Protein AF-A0A5D0S7K1-F1 (afdb_monomer_lite)

pLDDT: mean 85.43, std 19.0, range [40.06, 97.94]

Sequence (118 aa):
MKNRMKFILITLISLLLVCSAFASVETAAESIVENSNNVLYHLIEITKDQAAKLIANGATEEEISELGELMVFRAEKITSGAANALDQLGVTYEVYYIEVCLGYNLTYYVDPIKIVDD

Radius of gyration: 18.28 Å; chains: 1; bounding box: 46×15×49 Å

Secondary structure (DSSP, 8-state):
-HHHHHHHHHHHHHHTT-------HHHHHHHHHHHHHHHHHHHHHHHHHHHHHHHHTT--HHHHHHHHHHHHHHHHHHHHHHHHHHHHHT--EEE--EEEE-STT-EEEE--EEE---

Foldseek 3Di:
DVVVVVVVVVVVVVVVPPDDDPQDLVNVLVVLQVVLVVVLVVLLVVLLVVLVVCVVVPHDPVVNVVSQVVSQVVLCVSQVVSVVVNVVSVFAKDWDWDWHDNDPRDIDIGTGMDTDDD

Structure (mmCIF, N/CA/C/O backbone):
data_AF-A0A5D0S7K1-F1
#
_entry.id   AF-A0A5D0S7K1-F1
#
loop_
_atom_site.group_PDB
_atom_site.id
_atom_site.type_symbol
_atom_site.label_atom_id
_atom_site.label_alt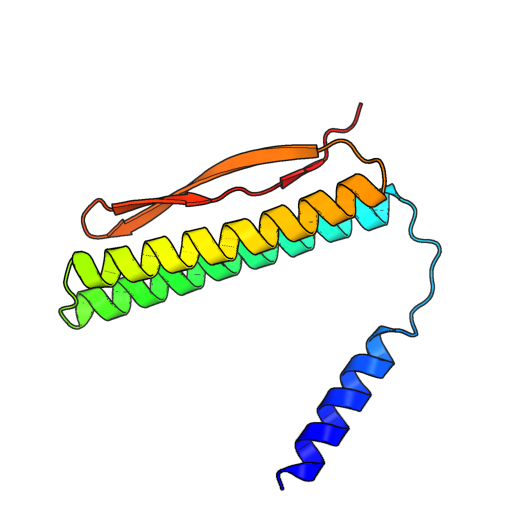_id
_atom_site.label_comp_id
_atom_site.label_asym_id
_atom_site.label_entity_id
_atom_site.label_seq_id
_atom_site.pdbx_PDB_ins_code
_atom_site.Cartn_x
_atom_site.Cartn_y
_atom_site.Cartn_z
_atom_site.occupancy
_atom_site.B_iso_or_equiv
_atom_site.auth_seq_id
_atom_site.auth_comp_id
_atom_site.auth_asym_id
_atom_site.auth_atom_id
_atom_site.pdbx_PDB_model_num
ATOM 1 N N . MET A 1 1 ? 28.239 -0.758 23.248 1.00 47.12 1 MET A N 1
ATOM 2 C CA . MET A 1 1 ? 27.432 -1.631 22.355 1.00 47.12 1 MET A CA 1
ATOM 3 C C . MET A 1 1 ? 26.825 -0.886 21.157 1.00 47.12 1 MET A C 1
ATOM 5 O O . MET A 1 1 ? 26.838 -1.448 20.072 1.00 47.12 1 MET A O 1
ATOM 9 N N . LYS A 1 2 ? 26.405 0.386 21.286 1.00 41.72 2 LYS A N 1
ATOM 10 C CA . LYS A 1 2 ? 25.851 1.207 20.179 1.00 41.72 2 LYS A CA 1
ATOM 11 C C . LYS A 1 2 ? 26.759 1.392 18.944 1.00 41.72 2 LYS A C 1
ATOM 13 O O . LYS A 1 2 ? 26.242 1.509 17.840 1.00 41.72 2 LYS A O 1
ATOM 18 N N . ASN A 1 3 ? 28.086 1.352 19.094 1.00 48.22 3 ASN A N 1
ATOM 19 C CA . ASN A 1 3 ? 29.011 1.521 17.957 1.00 48.22 3 ASN A CA 1
ATOM 20 C C . ASN A 1 3 ? 29.299 0.220 17.187 1.00 48.22 3 ASN A C 1
ATOM 22 O O . ASN A 1 3 ? 29.761 0.285 16.055 1.00 48.22 3 ASN A O 1
ATOM 26 N N . ARG A 1 4 ? 28.990 -0.954 17.762 1.00 47.62 4 ARG A N 1
ATOM 27 C CA . ARG A 1 4 ? 29.184 -2.249 17.084 1.00 47.62 4 ARG A CA 1
ATOM 28 C C . ARG A 1 4 ? 28.064 -2.543 16.080 1.00 47.62 4 ARG A C 1
ATOM 30 O O . ARG A 1 4 ? 28.345 -3.059 15.008 1.00 47.62 4 ARG A O 1
ATOM 37 N N . MET A 1 5 ? 26.828 -2.123 16.373 1.00 49.47 5 MET A N 1
ATOM 38 C CA . MET A 1 5 ? 25.698 -2.241 15.436 1.00 49.47 5 MET A CA 1
ATOM 39 C C . MET A 1 5 ? 25.866 -1.368 14.186 1.00 49.47 5 MET A C 1
ATOM 41 O O . MET A 1 5 ? 25.550 -1.816 13.091 1.00 49.47 5 MET A O 1
ATOM 45 N N . LYS A 1 6 ? 26.423 -0.156 14.323 1.00 49.31 6 LYS A N 1
ATOM 46 C CA . LYS A 1 6 ? 26.657 0.741 13.177 1.00 49.31 6 LYS A CA 1
ATOM 47 C C . LYS A 1 6 ? 27.696 0.186 12.201 1.00 49.31 6 LYS A C 1
ATOM 49 O O . LYS A 1 6 ? 27.542 0.342 10.998 1.00 49.31 6 LYS A O 1
ATOM 54 N N . PHE A 1 7 ? 28.719 -0.496 12.715 1.00 54.41 7 PHE A N 1
ATOM 55 C CA . PHE A 1 7 ? 29.759 -1.099 11.883 1.00 54.41 7 PHE A CA 1
ATOM 56 C C . PHE A 1 7 ? 29.239 -2.327 11.123 1.00 54.41 7 PHE A C 1
ATOM 58 O O . PHE A 1 7 ? 29.520 -2.474 9.940 1.00 54.41 7 PHE A O 1
ATOM 65 N N . ILE A 1 8 ? 28.405 -3.159 11.757 1.00 56.72 8 ILE A N 1
ATOM 66 C CA . ILE A 1 8 ? 27.765 -4.309 11.093 1.00 56.72 8 ILE A CA 1
ATOM 67 C C . ILE A 1 8 ? 26.802 -3.834 9.994 1.00 56.72 8 ILE A C 1
ATOM 69 O O . ILE A 1 8 ? 26.826 -4.379 8.896 1.00 56.72 8 ILE A O 1
ATOM 73 N N . LEU A 1 9 ? 26.026 -2.775 10.251 1.00 49.47 9 LEU A N 1
ATOM 74 C CA . LEU A 1 9 ? 25.062 -2.234 9.289 1.00 49.47 9 LEU A CA 1
ATOM 75 C C . LEU A 1 9 ? 25.739 -1.641 8.042 1.00 49.47 9 LEU A C 1
ATOM 77 O O . LEU A 1 9 ? 25.289 -1.882 6.929 1.00 49.47 9 LEU A O 1
ATOM 81 N N . ILE A 1 10 ? 26.851 -0.918 8.213 1.00 56.34 10 ILE A N 1
ATOM 82 C CA . ILE A 1 10 ? 27.599 -0.337 7.087 1.00 56.34 10 ILE A CA 1
ATOM 83 C C . ILE A 1 10 ? 28.297 -1.433 6.276 1.00 56.34 10 ILE A C 1
ATOM 85 O O . ILE A 1 10 ? 28.259 -1.402 5.053 1.00 56.34 10 ILE A O 1
ATOM 89 N N . THR A 1 11 ? 28.871 -2.442 6.939 1.00 53.72 11 THR A N 1
ATOM 90 C CA . THR A 1 11 ? 29.559 -3.541 6.240 1.00 53.72 11 THR A CA 1
ATOM 91 C C . THR A 1 11 ? 28.577 -4.419 5.450 1.00 53.72 11 THR A C 1
ATOM 93 O O . THR A 1 11 ? 28.935 -4.915 4.386 1.00 53.72 11 THR A O 1
ATOM 96 N N . LEU A 1 12 ? 27.326 -4.555 5.916 1.00 50.66 12 LEU A N 1
ATOM 97 C CA . LEU A 1 12 ? 26.257 -5.257 5.195 1.00 50.66 12 LEU A CA 1
ATOM 98 C C . LEU A 1 12 ? 25.811 -4.497 3.930 1.00 50.66 12 LEU A C 1
ATOM 100 O O . LEU A 1 12 ? 25.565 -5.116 2.901 1.00 50.66 12 LEU A O 1
ATOM 104 N N . ILE A 1 13 ? 25.765 -3.160 3.984 1.00 55.72 13 ILE A N 1
ATOM 105 C CA . ILE A 1 13 ? 25.398 -2.304 2.841 1.00 55.72 13 ILE A CA 1
ATOM 106 C C . ILE A 1 13 ? 26.510 -2.292 1.781 1.00 55.72 13 ILE A C 1
ATOM 108 O O . ILE A 1 13 ? 26.227 -2.359 0.587 1.00 55.72 13 ILE A O 1
ATOM 112 N N . SER A 1 14 ? 27.780 -2.281 2.195 1.00 48.44 14 SER A N 1
ATOM 113 C CA . SER A 1 14 ? 28.918 -2.304 1.268 1.00 48.44 14 SER A CA 1
ATOM 114 C C . SER A 1 14 ? 29.080 -3.640 0.534 1.00 48.44 14 SER A C 1
ATOM 116 O O . SER A 1 14 ? 29.597 -3.658 -0.581 1.00 48.44 14 SER A O 1
ATOM 118 N N . LEU A 1 15 ? 28.641 -4.757 1.131 1.00 47.09 15 LEU A N 1
ATOM 119 C CA . LEU A 1 15 ? 28.728 -6.085 0.511 1.00 47.09 15 LEU A CA 1
ATOM 120 C C . LEU A 1 15 ? 27.650 -6.315 -0.567 1.00 47.09 15 LEU A C 1
ATOM 122 O O . LEU A 1 15 ? 27.832 -7.171 -1.428 1.00 47.09 15 LEU A O 1
ATOM 126 N N . LEU A 1 16 ? 26.566 -5.529 -0.559 1.00 50.06 16 LEU A N 1
ATOM 127 C CA . LEU A 1 16 ? 25.505 -5.582 -1.574 1.00 50.06 16 LEU A CA 1
ATOM 128 C C . LEU A 1 16 ? 25.867 -4.835 -2.871 1.00 50.06 16 LEU A C 1
ATOM 130 O O . LEU A 1 16 ? 25.237 -5.063 -3.896 1.00 50.06 16 LEU A O 1
ATOM 134 N N . LEU A 1 17 ? 26.892 -3.976 -2.852 1.00 47.03 17 LEU A N 1
ATOM 135 C CA . LEU A 1 17 ? 27.270 -3.127 -3.993 1.00 47.03 17 LEU A CA 1
ATOM 136 C C . LEU A 1 17 ? 28.328 -3.746 -4.927 1.00 47.03 17 LEU A C 1
ATOM 138 O O . LEU A 1 17 ? 28.689 -3.124 -5.922 1.00 47.03 17 LEU A O 1
ATOM 142 N N . VAL A 1 18 ? 28.852 -4.943 -4.623 1.00 50.06 18 VAL A N 1
ATOM 143 C CA . VAL A 1 18 ? 30.003 -5.532 -5.349 1.00 50.06 18 VAL A CA 1
ATOM 144 C C . VAL A 1 18 ? 29.620 -6.690 -6.288 1.00 50.06 18 VAL A C 1
ATOM 146 O O . VAL A 1 18 ? 30.456 -7.154 -7.061 1.00 50.06 18 VAL A O 1
ATOM 149 N N . CYS A 1 19 ? 28.357 -7.121 -6.337 1.00 43.44 19 CYS A N 1
ATOM 150 C CA . CYS A 1 19 ? 27.917 -8.081 -7.357 1.00 43.44 19 CYS A CA 1
ATOM 151 C C . CYS A 1 19 ? 27.546 -7.368 -8.667 1.00 43.44 19 CYS A C 1
ATOM 153 O O . CYS A 1 19 ? 26.406 -7.001 -8.920 1.00 43.44 19 CYS A O 1
ATOM 155 N N . SER A 1 20 ? 28.582 -7.172 -9.477 1.00 40.06 20 SER A N 1
ATOM 156 C CA . SER A 1 20 ? 28.590 -7.143 -10.942 1.00 40.06 20 SER A CA 1
ATOM 157 C C . SER A 1 20 ? 27.377 -7.752 -11.654 1.00 40.06 20 SER A C 1
ATOM 159 O O . SER A 1 20 ? 27.070 -8.915 -11.411 1.00 40.06 20 SER A O 1
ATOM 161 N N . ALA A 1 21 ? 26.847 -7.052 -12.660 1.00 40.81 21 ALA A N 1
ATOM 162 C CA . ALA A 1 21 ? 26.554 -7.592 -13.994 1.00 40.81 21 ALA A CA 1
ATOM 163 C C . ALA A 1 21 ? 25.940 -6.485 -14.860 1.00 40.81 21 ALA A C 1
ATOM 165 O O . ALA A 1 21 ? 25.236 -5.617 -14.352 1.00 40.81 21 ALA A O 1
ATOM 166 N N . PHE A 1 22 ? 26.176 -6.528 -16.171 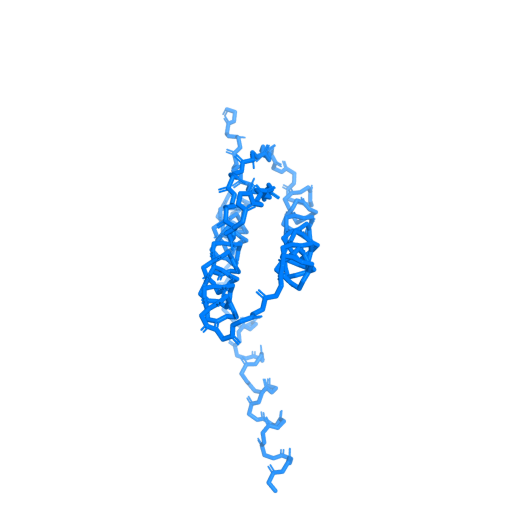1.00 47.78 22 PHE A N 1
ATOM 167 C CA . PHE A 1 22 ? 25.292 -5.881 -17.137 1.00 47.78 22 PHE A CA 1
ATOM 168 C C . PHE A 1 22 ? 23.912 -6.539 -17.000 1.00 47.78 22 PHE A C 1
ATOM 170 O O . PHE A 1 22 ? 23.618 -7.508 -17.695 1.00 47.78 22 PHE A O 1
ATOM 177 N N . ALA A 1 23 ? 23.098 -6.087 -16.047 1.00 51.41 23 ALA A N 1
ATOM 178 C CA . ALA A 1 23 ? 21.686 -6.411 -16.051 1.00 51.41 23 ALA A CA 1
ATOM 179 C C . ALA A 1 23 ? 21.127 -5.762 -17.314 1.00 51.41 23 ALA A C 1
ATOM 181 O O . ALA A 1 23 ? 21.282 -4.554 -17.517 1.00 51.41 23 ALA A O 1
ATOM 182 N N . SER A 1 24 ? 20.565 -6.576 -18.205 1.00 66.06 24 SER A N 1
ATOM 183 C CA . SER A 1 24 ? 19.788 -6.024 -19.305 1.00 66.06 24 SER A CA 1
ATOM 184 C C . SER A 1 24 ? 18.686 -5.137 -18.716 1.00 66.06 24 SER A C 1
ATOM 186 O O . SER A 1 24 ? 18.257 -5.345 -17.577 1.00 66.06 24 SER A O 1
ATOM 188 N N . VAL A 1 25 ? 18.264 -4.122 -19.468 1.00 72.81 25 VAL A N 1
ATOM 189 C CA . VAL A 1 25 ? 17.197 -3.206 -19.036 1.00 72.81 25 VAL A CA 1
ATOM 190 C C . VAL A 1 25 ? 15.954 -3.988 -18.596 1.00 72.81 25 VAL A C 1
ATOM 192 O O . VAL A 1 25 ? 15.358 -3.657 -17.578 1.00 72.81 25 VAL A O 1
ATOM 195 N N . GLU A 1 26 ? 15.650 -5.080 -19.296 1.00 79.50 26 GLU A N 1
ATOM 196 C CA . GLU A 1 26 ? 14.571 -6.023 -18.995 1.00 79.50 26 GLU A CA 1
ATOM 197 C C . GLU A 1 26 ? 14.736 -6.667 -17.609 1.00 79.50 26 GLU A C 1
ATOM 199 O O . GLU A 1 26 ? 13.887 -6.490 -16.741 1.00 79.50 26 GLU A O 1
ATOM 204 N N . THR A 1 27 ? 15.887 -7.284 -17.324 1.00 82.25 27 THR A N 1
ATOM 205 C CA . THR A 1 27 ? 16.146 -7.919 -16.014 1.00 82.25 27 THR A CA 1
ATOM 206 C C . THR A 1 27 ? 16.120 -6.909 -14.859 1.00 82.25 27 THR A C 1
ATOM 208 O O . THR A 1 27 ? 15.722 -7.233 -13.737 1.00 82.25 27 THR A O 1
ATOM 211 N N . ALA A 1 28 ? 16.561 -5.673 -15.113 1.00 86.50 28 ALA A N 1
ATOM 212 C CA . ALA A 1 28 ? 16.504 -4.592 -14.134 1.00 86.50 28 ALA A CA 1
ATOM 213 C C . ALA A 1 28 ? 15.058 -4.133 -13.880 1.00 86.50 28 ALA A C 1
ATOM 215 O O . ALA A 1 28 ? 14.676 -3.946 -12.724 1.00 86.50 28 ALA A O 1
ATOM 216 N N . ALA A 1 29 ? 14.253 -3.991 -14.934 1.00 91.50 29 ALA A N 1
ATOM 217 C CA . ALA A 1 29 ? 12.852 -3.603 -14.840 1.00 91.50 29 ALA A CA 1
ATOM 218 C C . ALA A 1 29 ? 12.009 -4.664 -14.122 1.00 91.50 29 ALA A C 1
ATOM 220 O O . ALA A 1 29 ? 11.264 -4.326 -13.201 1.00 91.50 29 ALA A O 1
ATOM 221 N N . GLU A 1 30 ? 12.182 -5.943 -14.468 1.00 92.69 30 GLU A N 1
ATOM 222 C CA . GLU A 1 30 ? 11.513 -7.065 -13.796 1.00 92.69 30 GLU A CA 1
ATOM 223 C C . GLU A 1 30 ? 11.829 -7.070 -12.299 1.00 92.69 30 GLU A C 1
ATOM 225 O O . GLU A 1 30 ? 10.925 -7.139 -11.466 1.00 92.69 30 GLU A O 1
ATOM 230 N N . SER A 1 31 ? 13.107 -6.892 -11.950 1.00 93.88 31 SER A N 1
ATOM 231 C CA . SER A 1 31 ? 13.548 -6.828 -10.555 1.00 93.88 31 SER A CA 1
ATOM 232 C C . SER A 1 31 ? 12.927 -5.648 -9.803 1.00 93.88 31 SER A C 1
ATOM 234 O O . SER A 1 31 ? 12.617 -5.774 -8.618 1.00 93.88 31 SER A O 1
ATOM 236 N N . ILE A 1 32 ? 12.758 -4.488 -10.446 1.00 94.50 32 ILE A N 1
ATOM 237 C CA . ILE A 1 32 ? 12.099 -3.327 -9.829 1.00 94.50 32 ILE A CA 1
ATOM 238 C C . ILE A 1 32 ? 10.641 -3.659 -9.526 1.00 94.50 32 ILE A C 1
ATOM 240 O O . ILE A 1 32 ? 10.215 -3.480 -8.385 1.00 94.50 32 ILE A O 1
ATOM 244 N N . VAL A 1 33 ? 9.908 -4.170 -10.518 1.00 95.88 33 VAL A N 1
ATOM 245 C CA . VAL A 1 33 ? 8.482 -4.495 -10.394 1.00 95.88 33 VAL A CA 1
ATOM 246 C C . VAL A 1 33 ? 8.242 -5.587 -9.357 1.00 95.88 33 VAL A C 1
ATOM 248 O O . VAL A 1 33 ? 7.371 -5.443 -8.496 1.00 95.88 33 VAL A O 1
ATOM 251 N N . GLU A 1 34 ? 9.024 -6.666 -9.394 1.00 96.00 34 GLU A N 1
ATOM 252 C CA . GLU A 1 34 ? 8.906 -7.762 -8.434 1.00 96.00 34 GLU A CA 1
ATOM 253 C C . GLU A 1 34 ? 9.157 -7.263 -7.008 1.00 96.00 34 GLU A C 1
ATOM 255 O O . GLU A 1 34 ? 8.335 -7.474 -6.113 1.00 96.00 34 GLU A O 1
ATOM 260 N N . ASN A 1 35 ? 10.259 -6.540 -6.789 1.00 95.50 35 ASN A N 1
ATOM 261 C CA . ASN A 1 35 ? 10.595 -6.038 -5.462 1.00 95.50 35 ASN A CA 1
ATOM 262 C C . ASN A 1 35 ? 9.561 -5.031 -4.953 1.00 95.50 35 ASN A C 1
ATOM 264 O O . ASN A 1 35 ? 9.151 -5.120 -3.794 1.00 95.50 35 ASN A O 1
ATOM 268 N N . SER A 1 36 ? 9.110 -4.089 -5.787 1.00 96.75 36 SER A N 1
ATOM 269 C CA . SER A 1 36 ? 8.115 -3.097 -5.370 1.00 96.75 36 SER A CA 1
ATOM 270 C C . SER A 1 36 ? 6.793 -3.753 -5.000 1.00 96.75 36 SER A C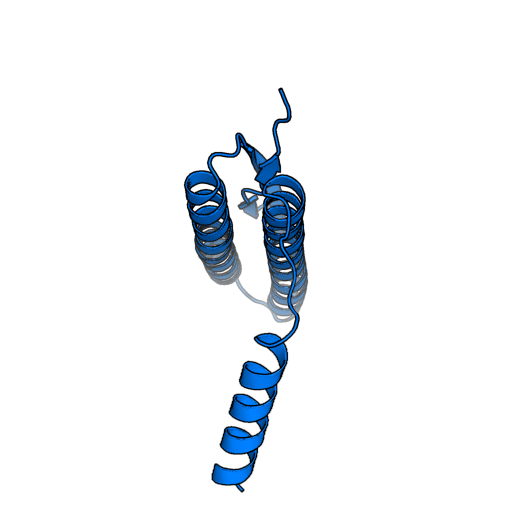 1
ATOM 272 O O . SER A 1 36 ? 6.233 -3.448 -3.948 1.00 96.75 36 SER A O 1
ATOM 274 N N . ASN A 1 37 ? 6.325 -4.701 -5.813 1.00 97.25 37 ASN A N 1
ATOM 275 C CA . ASN A 1 37 ? 5.076 -5.404 -5.552 1.00 97.25 37 ASN A CA 1
ATOM 276 C C . ASN A 1 37 ? 5.180 -6.292 -4.310 1.00 97.25 37 ASN A C 1
ATOM 278 O O . ASN A 1 37 ? 4.269 -6.284 -3.488 1.00 97.25 37 ASN A O 1
ATOM 282 N N . ASN A 1 38 ? 6.300 -6.988 -4.104 1.00 97.50 38 ASN A N 1
ATOM 283 C CA . ASN A 1 38 ? 6.526 -7.772 -2.889 1.00 97.50 38 ASN A CA 1
ATOM 284 C C . ASN A 1 38 ? 6.494 -6.896 -1.629 1.00 97.50 38 ASN A C 1
ATOM 286 O O . ASN A 1 38 ? 5.873 -7.265 -0.630 1.00 97.50 38 ASN A O 1
ATOM 290 N N . VAL A 1 39 ? 7.110 -5.711 -1.674 1.00 96.69 39 VAL A N 1
ATOM 291 C CA . VAL A 1 39 ? 7.062 -4.755 -0.558 1.00 96.69 39 VAL A CA 1
ATOM 292 C C . VAL A 1 39 ? 5.638 -4.229 -0.341 1.00 96.69 39 VAL A C 1
ATOM 294 O O . VAL A 1 39 ? 5.209 -4.131 0.810 1.00 96.69 39 VAL A O 1
ATOM 297 N N . LEU A 1 40 ? 4.883 -3.940 -1.408 1.00 96.62 40 LEU A N 1
ATOM 298 C CA . LEU A 1 40 ? 3.469 -3.549 -1.319 1.00 96.62 40 LEU A CA 1
ATOM 299 C C . LEU A 1 40 ? 2.613 -4.647 -0.679 1.00 96.62 40 LEU A C 1
ATOM 301 O O . LEU A 1 40 ? 1.858 -4.367 0.251 1.00 96.62 40 LEU A O 1
ATOM 305 N N . TYR A 1 41 ? 2.750 -5.896 -1.124 1.00 96.44 41 TYR A N 1
ATOM 306 C CA . TYR A 1 41 ? 2.001 -7.018 -0.559 1.00 96.44 41 TYR A CA 1
ATOM 307 C C . TYR A 1 41 ? 2.328 -7.225 0.916 1.00 96.44 41 TYR A C 1
ATOM 309 O O . TYR A 1 41 ? 1.418 -7.374 1.730 1.00 96.44 41 TYR A O 1
ATOM 317 N N . HIS A 1 42 ? 3.605 -7.142 1.288 1.00 97.19 42 HIS A N 1
ATOM 318 C CA . HIS A 1 42 ? 4.004 -7.275 2.682 1.00 97.19 42 HIS A CA 1
ATOM 319 C C . HIS A 1 42 ? 3.467 -6.136 3.563 1.00 97.19 42 HIS A C 1
ATOM 321 O O . HIS A 1 42 ? 3.019 -6.379 4.684 1.00 97.19 42 HIS A O 1
ATOM 327 N N . LEU A 1 43 ? 3.457 -4.899 3.050 1.00 97.19 43 LEU A N 1
ATOM 328 C CA . LEU A 1 43 ? 2.820 -3.759 3.713 1.00 97.19 43 LEU A CA 1
ATOM 329 C C . LEU A 1 43 ? 1.331 -4.038 3.963 1.00 97.19 43 LEU A C 1
ATOM 331 O O . LEU A 1 43 ? 0.863 -3.859 5.084 1.00 97.19 43 LEU A O 1
ATOM 335 N N . ILE A 1 44 ? 0.604 -4.522 2.953 1.00 97.44 44 ILE A N 1
ATOM 336 C CA . ILE A 1 44 ? -0.823 -4.852 3.065 1.00 97.44 44 ILE A CA 1
ATOM 337 C C . ILE A 1 44 ? -1.060 -5.947 4.109 1.00 97.44 44 ILE A C 1
ATOM 339 O O . ILE A 1 44 ? -1.966 -5.821 4.933 1.00 97.44 44 ILE A O 1
ATOM 343 N N . GLU A 1 45 ? -0.267 -7.020 4.095 1.00 97.94 45 GLU A N 1
ATOM 344 C CA . GLU A 1 45 ? -0.399 -8.121 5.054 1.00 97.94 45 GLU A CA 1
ATOM 345 C C . GLU A 1 45 ? -0.165 -7.662 6.494 1.00 97.94 45 GLU A C 1
ATOM 347 O O . GLU A 1 45 ? -0.973 -7.966 7.375 1.00 97.94 45 GLU A O 1
ATOM 352 N N . ILE A 1 46 ? 0.894 -6.882 6.732 1.00 96.81 46 ILE A N 1
ATOM 353 C CA . ILE A 1 46 ? 1.180 -6.317 8.054 1.00 96.81 46 ILE A CA 1
ATOM 354 C C . ILE A 1 46 ? 0.038 -5.409 8.503 1.00 96.81 46 ILE A C 1
ATOM 356 O O . ILE A 1 46 ? -0.403 -5.513 9.647 1.00 96.81 46 ILE A O 1
ATOM 360 N N . THR A 1 47 ? -0.461 -4.538 7.626 1.00 97.50 47 THR A N 1
ATOM 361 C CA . THR A 1 47 ? -1.560 -3.632 7.968 1.00 97.50 47 THR A CA 1
ATOM 362 C C . THR A 1 47 ? -2.831 -4.404 8.314 1.00 97.50 47 THR A C 1
ATOM 364 O O . THR A 1 47 ? -3.478 -4.084 9.309 1.00 97.50 47 THR A O 1
ATOM 367 N N . LYS A 1 48 ? -3.174 -5.459 7.562 1.00 97.81 48 LYS A N 1
ATOM 368 C CA . LYS A 1 48 ? -4.329 -6.324 7.868 1.00 97.81 48 LYS A CA 1
ATOM 369 C C . LYS A 1 48 ? -4.194 -7.004 9.231 1.00 97.81 48 LYS A C 1
ATOM 371 O O . LYS A 1 48 ? -5.144 -7.000 10.012 1.00 97.81 48 LYS A O 1
ATOM 376 N N . ASP A 1 49 ? -3.024 -7.564 9.531 1.00 97.69 49 ASP A N 1
ATOM 377 C CA . ASP A 1 49 ? -2.747 -8.201 10.824 1.00 97.69 49 ASP A CA 1
ATOM 378 C C . ASP A 1 49 ? -2.814 -7.192 11.985 1.00 97.69 49 ASP A C 1
ATOM 380 O O . ASP A 1 49 ? -3.414 -7.466 13.027 1.00 97.69 49 ASP A O 1
ATOM 384 N N . GLN A 1 50 ? -2.263 -5.991 11.796 1.00 96.50 50 GLN A N 1
ATOM 385 C CA . GLN A 1 50 ? -2.347 -4.912 12.781 1.00 96.50 50 GLN A CA 1
ATOM 386 C C . GLN A 1 50 ? -3.785 -4.441 12.998 1.00 96.50 50 GLN A C 1
ATOM 388 O O . GLN A 1 50 ? -4.208 -4.332 14.149 1.00 96.50 50 GLN A O 1
ATOM 393 N N . ALA A 1 51 ? -4.552 -4.227 11.927 1.00 97.12 51 ALA A N 1
ATOM 394 C CA . ALA A 1 51 ? -5.952 -3.827 12.010 1.00 97.12 51 ALA A CA 1
ATOM 395 C C . ALA A 1 51 ? -6.778 -4.864 12.784 1.00 97.12 51 ALA A C 1
ATOM 397 O O . ALA A 1 51 ? -7.486 -4.513 13.725 1.00 97.12 51 ALA A O 1
ATOM 398 N N . ALA A 1 52 ? -6.614 -6.156 12.477 1.00 97.25 52 ALA A N 1
ATOM 399 C CA . ALA A 1 52 ? -7.300 -7.233 13.189 1.00 97.25 52 ALA A CA 1
ATOM 400 C C . ALA A 1 52 ? -6.973 -7.243 14.695 1.00 97.25 52 ALA A C 1
ATOM 402 O O . ALA A 1 52 ? -7.871 -7.392 15.527 1.00 97.25 52 ALA A O 1
ATOM 403 N N . LYS A 1 53 ? -5.699 -7.043 15.061 1.00 97.81 53 LYS A N 1
ATOM 404 C CA . LYS A 1 53 ? -5.262 -6.958 16.465 1.00 97.81 53 LYS A CA 1
ATOM 405 C C . LYS A 1 53 ? -5.822 -5.729 17.174 1.00 97.81 53 LYS A C 1
ATOM 407 O O . LYS A 1 53 ? -6.240 -5.836 18.323 1.00 97.81 53 LYS A O 1
ATOM 412 N N . LEU A 1 54 ? -5.832 -4.575 16.513 1.00 97.50 54 LEU A N 1
ATOM 413 C CA . LEU A 1 54 ? -6.380 -3.336 17.062 1.00 97.50 54 LEU A CA 1
ATOM 414 C C . LEU A 1 54 ? -7.888 -3.463 17.301 1.00 97.50 54 LEU A C 1
ATOM 416 O O . LEU A 1 54 ? -8.347 -3.187 18.407 1.00 97.50 54 LEU A O 1
ATOM 420 N N . ILE A 1 55 ? -8.638 -3.984 16.325 1.00 96.94 55 ILE A N 1
ATOM 421 C CA . ILE A 1 55 ? -10.080 -4.243 16.455 1.00 96.94 55 ILE A CA 1
ATOM 422 C C . ILE A 1 55 ? -10.359 -5.200 17.618 1.00 96.94 55 ILE A C 1
ATOM 424 O O . ILE A 1 55 ? -11.220 -4.925 18.451 1.00 96.94 55 ILE A O 1
ATOM 428 N N . ALA A 1 56 ? -9.602 -6.297 17.730 1.00 97.25 56 ALA A N 1
ATOM 429 C CA . ALA A 1 56 ? -9.747 -7.245 18.837 1.00 97.25 56 ALA A CA 1
ATOM 430 C C . ALA A 1 56 ? -9.483 -6.608 20.218 1.00 97.25 56 ALA A C 1
ATOM 432 O O . ALA A 1 56 ? -10.034 -7.064 21.219 1.00 97.25 56 ALA A O 1
ATOM 433 N N . ASN A 1 57 ? -8.680 -5.543 20.265 1.00 97.75 57 ASN A N 1
ATOM 434 C CA . ASN A 1 57 ? -8.380 -4.772 21.471 1.00 97.75 57 ASN A CA 1
ATOM 435 C C . ASN A 1 57 ? -9.326 -3.577 21.690 1.00 97.75 57 ASN A C 1
ATOM 437 O O . ASN A 1 57 ? -9.118 -2.807 22.626 1.00 97.75 57 ASN A O 1
ATOM 441 N N . GLY A 1 58 ? -10.366 -3.429 20.864 1.00 97.25 58 GLY A N 1
ATOM 442 C CA . GLY A 1 58 ? -11.377 -2.382 21.006 1.00 97.25 58 GLY A CA 1
ATOM 443 C C . GLY A 1 58 ? -11.046 -1.064 20.308 1.00 97.25 58 GLY A C 1
ATOM 444 O O . GLY A 1 58 ? -11.616 -0.044 20.687 1.00 97.25 58 GLY A O 1
ATOM 445 N N . ALA A 1 59 ? -10.154 -1.070 19.313 1.00 97.25 59 ALA A N 1
ATOM 446 C CA . ALA A 1 59 ? -9.914 0.108 18.485 1.00 97.25 59 ALA A CA 1
ATOM 447 C C . ALA A 1 59 ? -11.174 0.527 17.713 1.00 97.25 59 ALA A C 1
ATOM 449 O O . ALA A 1 59 ? -11.955 -0.299 17.223 1.00 97.25 59 ALA A O 1
ATOM 450 N N . THR A 1 60 ? -11.339 1.835 17.609 1.00 97.50 60 THR A N 1
ATOM 451 C CA . THR A 1 60 ? -12.429 2.521 16.924 1.00 97.50 60 THR A CA 1
ATOM 452 C C . THR A 1 60 ? -12.283 2.465 15.404 1.00 97.50 60 THR A C 1
ATOM 454 O O . THR A 1 60 ? -11.216 2.167 14.871 1.00 97.50 60 THR A O 1
ATOM 457 N N . GLU A 1 61 ? -13.366 2.771 14.688 1.00 97.62 61 GLU A N 1
ATOM 458 C CA . GLU A 1 61 ? -13.342 2.910 13.226 1.00 97.62 61 GLU A CA 1
ATOM 459 C C . GLU A 1 61 ? -12.349 3.993 12.766 1.00 97.62 61 GLU A C 1
ATOM 461 O O . GLU A 1 61 ? -11.631 3.777 11.795 1.00 97.62 61 GLU A O 1
ATOM 466 N N . GLU A 1 62 ? -12.249 5.110 13.496 1.00 97.88 62 GLU A N 1
ATOM 467 C CA . GLU A 1 62 ? -11.330 6.221 13.199 1.00 97.88 62 GLU A CA 1
ATOM 468 C C . GLU A 1 62 ? -9.859 5.780 13.258 1.00 97.88 62 GLU A C 1
ATOM 470 O O . GLU A 1 62 ? -9.116 6.003 12.307 1.00 97.88 62 GLU A O 1
ATOM 475 N N . GLU A 1 63 ? -9.453 5.052 14.303 1.00 96.81 63 GLU A N 1
ATOM 476 C CA . GLU A 1 63 ? -8.080 4.532 14.433 1.00 96.81 63 GLU A CA 1
ATOM 477 C C . GLU A 1 63 ? -7.720 3.534 13.318 1.00 96.81 63 GLU A C 1
ATOM 479 O O . GLU A 1 63 ? -6.584 3.503 12.837 1.00 96.81 63 GLU A O 1
ATOM 484 N N . ILE A 1 64 ? -8.681 2.710 12.878 1.00 97.94 64 ILE A N 1
ATOM 485 C CA . ILE A 1 64 ? -8.475 1.817 11.728 1.00 97.94 64 ILE A CA 1
ATOM 486 C C . ILE A 1 64 ? -8.420 2.615 10.425 1.00 97.94 64 ILE A C 1
ATOM 488 O O . ILE A 1 64 ? -7.649 2.257 9.529 1.00 97.94 64 ILE A O 1
ATOM 492 N N . SER A 1 65 ? -9.173 3.713 10.332 1.00 97.88 65 SER A N 1
ATOM 493 C CA . SER A 1 65 ? -9.118 4.599 9.177 1.00 97.88 65 SER A CA 1
ATOM 494 C C . SER A 1 65 ? -7.748 5.250 9.023 1.00 97.88 65 SER A C 1
ATOM 496 O O . SER A 1 65 ? -7.158 5.182 7.946 1.00 97.88 65 SER A O 1
ATOM 498 N N . GLU A 1 66 ? -7.190 5.791 10.108 1.00 97.75 66 GLU A N 1
ATOM 499 C CA . GLU A 1 66 ? -5.843 6.374 10.126 1.00 97.75 66 GLU A CA 1
ATOM 500 C C . GLU A 1 66 ? -4.768 5.354 9.716 1.00 97.75 66 GLU A C 1
ATOM 502 O O . GLU A 1 66 ? -3.846 5.667 8.956 1.00 97.75 66 GLU A O 1
ATOM 507 N N . LEU A 1 67 ? -4.894 4.105 10.178 1.00 97.44 67 LEU A N 1
ATOM 508 C CA . LEU A 1 67 ? -4.003 3.017 9.777 1.00 97.44 67 LEU A CA 1
ATOM 509 C C . LEU A 1 67 ? -4.107 2.724 8.267 1.00 97.44 67 LEU A C 1
ATOM 511 O O . LEU A 1 67 ? -3.084 2.518 7.605 1.00 97.44 67 LEU A O 1
ATOM 515 N N . GLY A 1 68 ? -5.323 2.719 7.719 1.00 97.44 68 GLY A N 1
ATOM 516 C CA . GLY A 1 68 ? -5.568 2.536 6.290 1.00 97.44 68 GLY A CA 1
ATOM 517 C C . GLY A 1 68 ? -5.010 3.672 5.435 1.00 97.44 68 GLY A C 1
ATOM 518 O O . GLY A 1 68 ? -4.322 3.418 4.447 1.00 97.44 68 GLY A O 1
ATOM 519 N N . GLU A 1 69 ? -5.208 4.921 5.847 1.00 97.50 69 GLU A N 1
ATOM 520 C CA . GLU A 1 69 ? -4.633 6.096 5.182 1.00 97.50 69 GLU A CA 1
ATOM 521 C C . GLU A 1 69 ? -3.101 6.067 5.201 1.00 97.50 69 GLU A C 1
ATOM 523 O O . GLU A 1 69 ? -2.451 6.330 4.184 1.00 97.50 69 GLU A O 1
ATOM 528 N N . LEU A 1 70 ? -2.502 5.674 6.330 1.00 97.69 70 LEU A N 1
ATOM 529 C CA . LEU A 1 70 ? -1.056 5.503 6.432 1.00 97.69 70 LEU A CA 1
ATOM 530 C C . LEU A 1 70 ? -0.545 4.413 5.480 1.00 97.69 70 LEU A C 1
ATOM 532 O O . LEU A 1 70 ? 0.503 4.592 4.854 1.00 97.69 70 LEU A O 1
ATOM 536 N N . MET A 1 71 ? -1.266 3.298 5.352 1.00 97.94 71 MET A N 1
ATOM 537 C CA . MET A 1 71 ? -0.939 2.241 4.394 1.00 97.94 71 MET A CA 1
ATOM 538 C C . MET A 1 71 ? -0.971 2.772 2.957 1.00 97.94 71 MET A C 1
ATOM 540 O O . MET A 1 71 ? 0.003 2.570 2.232 1.00 97.94 71 MET A O 1
ATOM 544 N N . VAL A 1 72 ? -2.030 3.487 2.564 1.00 97.88 72 VAL A N 1
ATOM 545 C CA . VAL A 1 72 ? -2.154 4.084 1.221 1.00 97.88 72 VAL A CA 1
ATOM 546 C C . VAL A 1 72 ? -1.009 5.056 0.949 1.00 97.88 72 VAL A C 1
ATOM 548 O O . VAL A 1 72 ? -0.338 4.946 -0.075 1.00 97.88 72 VAL A O 1
ATOM 551 N N . PHE A 1 73 ? -0.698 5.946 1.893 1.00 96.88 73 PHE A N 1
ATOM 552 C CA . PHE A 1 73 ? 0.411 6.888 1.748 1.00 96.88 73 PHE A CA 1
ATOM 553 C C . PHE A 1 73 ? 1.760 6.182 1.541 1.00 96.88 73 PHE A C 1
ATOM 555 O O . PHE A 1 73 ? 2.584 6.602 0.728 1.00 96.88 73 PHE A O 1
ATOM 562 N N . ARG A 1 74 ? 2.023 5.098 2.281 1.00 96.31 74 ARG A N 1
ATOM 563 C CA . ARG A 1 74 ? 3.262 4.318 2.126 1.00 96.31 74 ARG A CA 1
ATOM 564 C C . ARG A 1 74 ? 3.297 3.575 0.798 1.00 96.31 74 ARG A C 1
ATOM 566 O O . ARG A 1 74 ? 4.348 3.567 0.156 1.00 96.31 74 ARG A O 1
ATOM 573 N N . ALA A 1 75 ? 2.171 3.001 0.391 1.00 97.06 75 ALA A N 1
ATOM 574 C CA . ALA A 1 75 ? 2.029 2.335 -0.889 1.00 97.06 75 ALA A CA 1
ATOM 575 C C . ALA A 1 75 ? 2.308 3.286 -2.061 1.00 97.06 75 ALA A C 1
ATOM 577 O O . ALA A 1 75 ? 3.148 2.972 -2.899 1.00 97.06 75 ALA A O 1
ATOM 578 N N . GLU A 1 76 ? 1.729 4.490 -2.046 1.00 96.62 76 GLU A N 1
ATOM 579 C CA . GLU A 1 76 ? 1.961 5.531 -3.057 1.00 96.62 76 GLU A CA 1
ATOM 580 C C . GLU A 1 76 ? 3.459 5.825 -3.238 1.00 96.62 76 GLU A C 1
ATOM 582 O O . GLU A 1 76 ? 3.942 5.968 -4.362 1.00 96.62 76 GLU A O 1
ATOM 587 N N . LYS A 1 77 ? 4.233 5.878 -2.144 1.00 96.00 77 LYS A N 1
ATOM 588 C CA . LYS A 1 77 ? 5.686 6.110 -2.216 1.00 96.00 77 LYS A CA 1
ATOM 589 C C . LYS A 1 77 ? 6.456 4.936 -2.803 1.00 96.00 77 LYS A C 1
ATOM 591 O O . LYS A 1 77 ? 7.435 5.175 -3.508 1.00 96.00 77 LYS A O 1
ATOM 596 N N . ILE A 1 78 ? 6.037 3.702 -2.532 1.00 94.81 78 ILE A N 1
ATOM 597 C CA . ILE A 1 78 ? 6.650 2.509 -3.129 1.00 94.81 78 ILE A CA 1
ATOM 598 C C . ILE A 1 78 ? 6.392 2.510 -4.638 1.00 94.81 78 ILE A C 1
ATOM 600 O O . ILE A 1 78 ? 7.344 2.453 -5.416 1.00 94.81 78 ILE A O 1
ATOM 604 N N . THR A 1 79 ? 5.130 2.668 -5.040 1.00 96.38 79 THR A N 1
ATOM 605 C CA . THR A 1 79 ? 4.713 2.709 -6.446 1.00 96.38 79 THR A CA 1
ATOM 606 C C . THR A 1 79 ? 5.386 3.855 -7.193 1.00 96.38 79 THR A C 1
ATOM 608 O O . THR A 1 79 ? 6.018 3.631 -8.218 1.00 96.38 79 THR A O 1
ATOM 611 N N . SER A 1 80 ? 5.361 5.075 -6.650 1.00 96.31 80 SER A N 1
ATOM 612 C CA . SER A 1 80 ? 6.014 6.232 -7.277 1.00 96.31 80 SER A CA 1
ATOM 613 C C . SER A 1 80 ? 7.528 6.048 -7.397 1.00 96.31 80 SER A C 1
ATOM 615 O O . SER A 1 80 ? 8.136 6.487 -8.370 1.00 96.31 80 SER A O 1
ATOM 617 N N . GLY A 1 81 ? 8.170 5.412 -6.413 1.00 95.06 81 GLY A N 1
ATOM 618 C CA . GLY A 1 81 ? 9.600 5.108 -6.465 1.00 95.06 81 GLY A CA 1
ATOM 619 C C . GLY A 1 81 ? 9.945 4.130 -7.588 1.00 95.06 81 GLY A C 1
ATOM 620 O O . GLY A 1 81 ? 10.899 4.361 -8.329 1.00 95.06 81 GLY A O 1
ATOM 621 N N . ALA A 1 82 ? 9.147 3.074 -7.738 1.00 95.94 82 ALA A N 1
ATOM 622 C CA . ALA A 1 82 ? 9.307 2.088 -8.800 1.00 95.94 82 ALA A CA 1
ATOM 623 C C . ALA A 1 82 ? 9.000 2.673 -10.187 1.00 95.94 82 ALA A C 1
ATOM 625 O O . ALA A 1 82 ? 9.805 2.502 -11.096 1.00 95.94 82 ALA A O 1
ATOM 626 N N . ALA A 1 83 ? 7.914 3.439 -10.326 1.00 96.19 83 ALA A N 1
ATOM 627 C CA . ALA A 1 83 ? 7.553 4.148 -11.553 1.00 96.19 83 ALA A CA 1
ATOM 628 C C . ALA A 1 83 ? 8.692 5.061 -12.039 1.00 96.19 83 ALA A C 1
ATOM 630 O O . ALA A 1 83 ? 9.160 4.922 -13.163 1.00 96.19 83 ALA A O 1
ATOM 631 N N . ASN A 1 84 ? 9.245 5.895 -11.148 1.00 96.81 84 ASN A N 1
ATOM 632 C CA . ASN A 1 84 ? 10.388 6.751 -11.481 1.00 96.81 84 ASN A CA 1
ATOM 633 C C . ASN A 1 84 ? 11.625 5.953 -11.930 1.00 96.81 84 ASN A C 1
ATOM 635 O O . ASN A 1 84 ? 12.383 6.417 -12.780 1.00 96.81 84 ASN A O 1
ATOM 639 N N . ALA A 1 85 ? 11.870 4.779 -11.341 1.00 94.19 85 ALA A N 1
ATOM 640 C CA . ALA A 1 85 ? 12.989 3.927 -11.732 1.00 94.19 85 ALA A CA 1
ATOM 641 C C . ALA A 1 85 ? 12.758 3.278 -13.109 1.00 94.19 85 ALA A C 1
ATOM 643 O O . ALA A 1 85 ? 13.688 3.204 -13.908 1.00 94.19 85 ALA A O 1
ATOM 644 N N . LEU A 1 86 ? 11.526 2.864 -13.412 1.00 93.69 86 LEU A N 1
ATOM 645 C CA . LEU A 1 86 ? 11.143 2.322 -14.720 1.00 93.69 86 LEU A CA 1
ATOM 646 C C . LEU A 1 86 ? 11.180 3.394 -15.820 1.00 93.69 86 LEU A C 1
ATOM 648 O O . LEU A 1 86 ? 11.706 3.130 -16.901 1.00 93.69 86 LEU A O 1
ATOM 652 N N . ASP A 1 87 ? 10.738 4.620 -15.524 1.00 94.00 87 ASP A N 1
ATOM 653 C CA . ASP A 1 87 ? 10.840 5.767 -16.436 1.00 94.00 87 ASP A CA 1
ATOM 654 C C . ASP A 1 87 ? 12.304 6.049 -16.818 1.00 94.00 87 ASP A C 1
ATOM 656 O O . ASP A 1 87 ? 12.617 6.315 -17.978 1.00 94.00 87 ASP A O 1
ATOM 660 N N . GLN A 1 88 ? 13.232 5.948 -15.857 1.00 93.69 88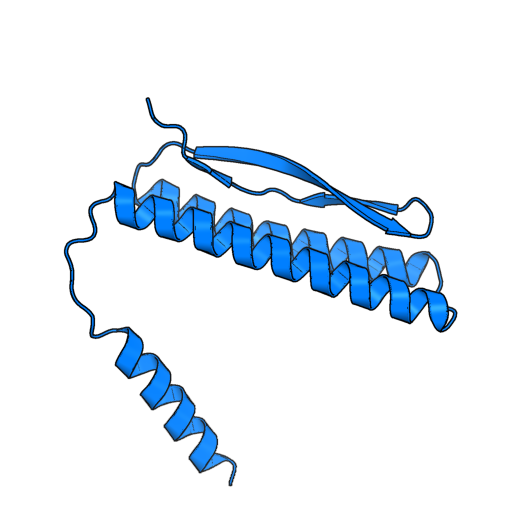 GLN A N 1
ATOM 661 C CA . GLN A 1 88 ? 14.673 6.111 -16.104 1.00 93.69 88 GLN A CA 1
ATOM 662 C C . GLN A 1 88 ? 15.263 5.001 -16.980 1.00 93.69 88 GLN A C 1
ATOM 664 O O . GLN A 1 88 ? 16.257 5.230 -17.671 1.00 93.69 88 GLN A O 1
ATOM 669 N N . LEU A 1 89 ? 14.662 3.812 -16.947 1.00 92.69 89 LEU A N 1
ATOM 670 C CA . LEU A 1 89 ? 15.020 2.686 -17.802 1.00 92.69 89 LEU A CA 1
ATOM 671 C C . LEU A 1 89 ? 14.357 2.758 -19.188 1.00 92.69 89 LEU A C 1
ATOM 673 O O . LEU A 1 89 ? 14.760 2.014 -20.079 1.00 92.69 89 LEU A O 1
ATOM 677 N N . GLY A 1 90 ? 13.386 3.657 -19.389 1.00 93.00 90 GLY A N 1
ATOM 678 C CA . GLY A 1 90 ? 12.644 3.795 -20.643 1.00 93.00 90 GLY A CA 1
ATOM 679 C C . GLY A 1 90 ? 11.696 2.628 -20.922 1.00 93.00 90 GLY A C 1
ATOM 680 O O . GLY A 1 90 ? 11.461 2.310 -22.085 1.00 93.00 90 GLY A O 1
ATOM 681 N N . VAL A 1 91 ? 11.195 1.972 -19.872 1.00 92.19 91 VAL A N 1
ATOM 682 C CA . VAL A 1 91 ? 10.316 0.797 -19.967 1.00 92.19 91 VAL A CA 1
ATOM 683 C C . VAL A 1 91 ? 8.858 1.213 -19.811 1.00 92.19 91 VAL A C 1
ATOM 685 O O . VAL A 1 91 ? 8.529 2.011 -18.935 1.00 92.19 91 VAL A O 1
ATOM 688 N N . THR A 1 92 ? 7.975 0.647 -20.633 1.00 94.12 92 THR A N 1
ATOM 689 C CA . THR A 1 92 ? 6.527 0.853 -20.525 1.00 94.12 92 THR A CA 1
ATOM 690 C C . THR A 1 92 ? 5.952 -0.006 -19.398 1.00 94.12 92 THR A C 1
ATOM 692 O O . THR A 1 92 ? 6.248 -1.195 -19.277 1.00 94.12 92 THR A O 1
ATOM 695 N N . TYR A 1 93 ? 5.105 0.584 -18.560 1.00 95.06 93 TYR A N 1
ATOM 696 C CA . TYR A 1 93 ? 4.443 -0.112 -17.460 1.00 95.06 93 TYR A CA 1
ATOM 697 C C . TYR A 1 93 ? 3.006 0.369 -17.280 1.00 95.06 93 TYR A C 1
ATOM 699 O O . TYR A 1 93 ? 2.610 1.434 -17.752 1.00 95.06 93 TYR A O 1
ATOM 707 N N . GLU A 1 94 ? 2.227 -0.428 -16.557 1.00 96.44 94 GLU A N 1
ATOM 708 C CA . GLU A 1 94 ? 0.865 -0.114 -16.150 1.00 96.44 94 GLU A CA 1
ATOM 709 C C . GLU A 1 94 ? 0.758 -0.205 -14.629 1.00 96.44 94 GLU A C 1
ATOM 711 O O . GLU A 1 94 ? 1.257 -1.145 -14.002 1.00 96.44 94 GLU A O 1
ATOM 716 N N . VAL A 1 95 ? 0.070 0.772 -14.047 1.00 95.88 95 VAL A N 1
ATOM 717 C CA . VAL A 1 95 ? -0.367 0.747 -12.653 1.00 95.88 95 VAL A CA 1
ATOM 718 C C . VAL A 1 95 ? -1.799 0.227 -12.623 1.00 95.88 95 VAL A C 1
ATOM 720 O O . VAL A 1 95 ? -2.664 0.761 -13.318 1.00 95.88 95 VAL A O 1
ATOM 723 N N . TYR A 1 96 ? -2.056 -0.801 -11.821 1.00 93.19 96 TYR A N 1
ATOM 724 C CA . TYR A 1 96 ? -3.400 -1.338 -11.607 1.00 93.19 96 TYR A CA 1
ATOM 725 C C . TYR A 1 96 ? -3.768 -1.258 -10.131 1.00 93.19 96 TYR A C 1
ATOM 727 O O . TYR A 1 96 ? -2.894 -1.205 -9.275 1.00 93.19 96 TYR A O 1
ATOM 735 N N . TYR A 1 97 ? -5.064 -1.257 -9.833 1.00 93.06 97 TYR A N 1
ATOM 736 C CA . TYR A 1 97 ? -5.563 -1.116 -8.470 1.00 93.06 97 TYR A CA 1
ATOM 737 C C . TYR A 1 97 ? -5.928 -2.473 -7.867 1.00 93.06 97 TYR A C 1
ATOM 739 O O . TYR A 1 97 ? -6.529 -3.329 -8.521 1.00 93.06 97 TYR A O 1
ATOM 747 N N . ILE A 1 98 ? -5.597 -2.652 -6.591 1.00 96.00 98 ILE A N 1
ATOM 748 C CA . ILE A 1 98 ? -6.070 -3.762 -5.762 1.00 96.00 98 ILE A CA 1
ATOM 749 C C . ILE A 1 98 ? -6.833 -3.227 -4.554 1.00 96.00 98 ILE A C 1
ATOM 751 O O . ILE A 1 98 ? -6.444 -2.230 -3.946 1.00 96.00 98 ILE A O 1
ATOM 755 N N . GLU A 1 99 ? -7.915 -3.912 -4.196 1.00 97.06 99 GLU A N 1
ATOM 756 C CA . GLU A 1 99 ? -8.741 -3.575 -3.039 1.00 97.06 99 GLU A CA 1
ATOM 757 C C . GLU A 1 99 ? -8.195 -4.205 -1.753 1.00 97.06 99 GLU A C 1
ATOM 759 O O . GLU A 1 99 ? -7.839 -5.387 -1.693 1.00 97.06 99 GLU A O 1
ATOM 764 N N . VAL A 1 100 ? -8.168 -3.407 -0.688 1.00 96.75 100 VAL A N 1
ATOM 765 C CA . VAL A 1 100 ? -7.700 -3.799 0.638 1.00 96.75 100 VAL A CA 1
ATOM 766 C C . VAL A 1 100 ? -8.743 -3.423 1.683 1.00 96.75 100 VAL A C 1
ATOM 768 O O . VAL A 1 100 ? -8.934 -2.251 1.997 1.00 96.75 100 VAL A O 1
ATOM 771 N N . CYS A 1 101 ? -9.380 -4.435 2.270 1.00 96.31 101 CYS A N 1
ATOM 772 C CA . CYS A 1 101 ? -10.336 -4.254 3.361 1.00 96.31 101 CYS A CA 1
ATOM 773 C C . CYS A 1 101 ? -9.646 -4.410 4.724 1.00 96.31 101 CYS A C 1
ATOM 775 O O . CYS A 1 101 ? -8.962 -5.415 4.947 1.00 96.31 101 CYS A O 1
ATOM 777 N N . LEU A 1 102 ? -9.860 -3.457 5.639 1.00 93.44 102 LEU A N 1
ATOM 778 C CA . LEU A 1 102 ? -9.240 -3.438 6.980 1.00 93.44 102 LEU A CA 1
ATOM 779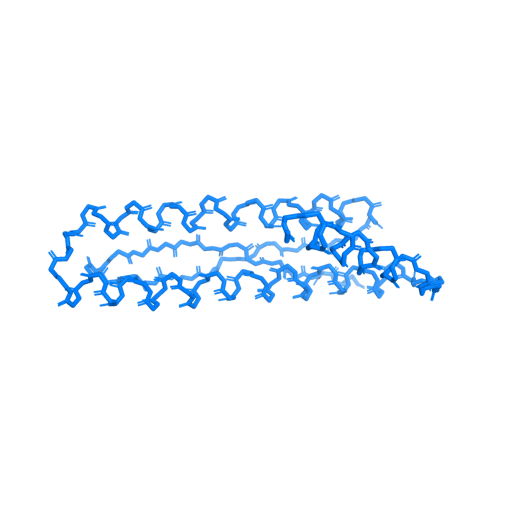 C C . LEU A 1 102 ? -10.231 -3.643 8.143 1.00 93.44 102 LEU A C 1
ATOM 781 O O . LEU A 1 102 ? -9.850 -3.535 9.304 1.00 93.44 102 LEU A O 1
ATOM 785 N N . GLY A 1 103 ? -11.488 -3.994 7.852 1.00 90.56 103 GLY A N 1
ATOM 786 C CA . GLY A 1 103 ? -12.571 -4.080 8.843 1.00 90.56 103 GLY A CA 1
ATOM 787 C C . GLY A 1 103 ? -13.495 -2.862 8.782 1.00 90.56 103 GLY A C 1
ATOM 788 O O . GLY A 1 103 ? -13.253 -1.956 7.997 1.00 90.56 103 GLY A O 1
ATOM 789 N N . TYR A 1 104 ? -14.602 -2.870 9.536 1.00 89.88 104 TYR A N 1
ATOM 790 C CA . TYR A 1 104 ? -15.623 -1.798 9.530 1.00 89.88 104 TYR A CA 1
ATOM 791 C C . TYR A 1 104 ? -16.158 -1.395 8.137 1.00 89.88 104 TYR A C 1
ATOM 793 O O . TYR A 1 104 ? -16.663 -0.296 7.953 1.00 89.88 104 TYR A O 1
ATOM 801 N N . ASN A 1 105 ? -16.070 -2.284 7.140 1.00 92.50 105 ASN A N 1
ATOM 802 C CA . ASN A 1 105 ? -16.331 -1.983 5.722 1.00 92.50 105 ASN A CA 1
ATOM 803 C C . ASN A 1 105 ? -15.416 -0.895 5.113 1.00 92.50 105 ASN A C 1
ATOM 805 O O . ASN A 1 105 ? -15.695 -0.403 4.021 1.00 92.50 105 ASN A O 1
ATOM 809 N N . LEU A 1 106 ? -14.305 -0.558 5.772 1.00 94.81 106 LEU A N 1
ATOM 810 C CA . LEU A 1 106 ? -13.284 0.339 5.245 1.00 94.81 106 LEU A CA 1
ATOM 811 C C . LEU A 1 106 ? -12.494 -0.373 4.145 1.00 94.81 106 LEU A C 1
ATOM 813 O O . LEU A 1 106 ? -11.896 -1.432 4.374 1.00 94.81 106 LEU A O 1
ATOM 817 N N . THR A 1 107 ? -12.515 0.223 2.954 1.00 96.81 107 THR A N 1
ATOM 818 C CA . THR A 1 107 ? -11.879 -0.297 1.741 1.00 96.81 107 THR A CA 1
ATOM 819 C C . THR A 1 107 ? -10.915 0.742 1.195 1.00 96.81 107 THR A C 1
ATOM 821 O O . THR A 1 107 ? -11.287 1.896 0.990 1.00 96.81 107 THR A O 1
ATOM 824 N N . TYR A 1 108 ? -9.685 0.313 0.945 1.00 97.25 108 TYR A N 1
ATOM 825 C CA . TYR A 1 108 ? -8.605 1.131 0.410 1.00 97.25 108 TYR A CA 1
ATOM 826 C C . TYR A 1 108 ? -8.105 0.541 -0.899 1.00 97.25 108 TYR A C 1
ATOM 828 O O . TYR A 1 108 ? -8.231 -0.662 -1.130 1.00 97.25 108 TYR A O 1
ATOM 836 N N . TYR A 1 109 ? -7.499 1.385 -1.726 1.00 95.94 109 TYR A N 1
ATOM 837 C CA . TYR A 1 109 ? -6.897 0.972 -2.985 1.00 95.94 109 TYR A CA 1
ATOM 838 C C . TYR A 1 109 ? -5.389 1.147 -2.907 1.00 95.94 109 TYR A C 1
ATOM 840 O O . TYR A 1 109 ? -4.890 2.128 -2.355 1.00 95.94 109 TYR A O 1
ATOM 848 N N . VAL A 1 110 ? -4.678 0.154 -3.421 1.00 95.31 110 VAL A N 1
ATOM 849 C CA . VAL A 1 110 ? -3.224 0.153 -3.531 1.00 95.31 110 VAL A CA 1
ATOM 850 C C . VAL A 1 110 ? -2.864 -0.099 -4.988 1.00 95.31 110 VAL A C 1
ATOM 852 O O . VAL A 1 110 ? -3.578 -0.825 -5.676 1.00 95.31 110 VAL A O 1
ATOM 855 N N . ASP A 1 111 ? -1.742 0.472 -5.419 1.00 96.56 111 ASP A N 1
ATOM 856 C CA . ASP A 1 111 ? -1.374 0.605 -6.825 1.00 96.56 111 ASP A CA 1
ATOM 857 C C . ASP A 1 111 ? -0.121 -0.222 -7.190 1.00 96.56 111 ASP A C 1
ATOM 859 O O . ASP A 1 111 ? 0.975 0.337 -7.298 1.00 96.56 111 ASP A O 1
ATOM 863 N N . PRO A 1 112 ? -0.202 -1.558 -7.337 1.00 96.62 112 PRO A N 1
ATOM 864 C CA . PRO A 1 112 ? 0.893 -2.341 -7.900 1.00 96.62 112 PRO A CA 1
ATOM 865 C C . PRO A 1 112 ? 1.212 -1.982 -9.357 1.00 96.62 112 PRO A C 1
ATOM 867 O O . PRO A 1 112 ? 0.402 -1.405 -10.084 1.00 96.62 112 PRO A O 1
ATOM 870 N N . ILE A 1 113 ? 2.400 -2.393 -9.800 1.00 96.62 113 ILE A N 1
ATOM 871 C CA . ILE A 1 113 ? 2.908 -2.131 -11.154 1.00 96.62 113 ILE A CA 1
ATOM 872 C C . ILE A 1 113 ? 3.072 -3.449 -11.912 1.00 96.62 113 ILE A C 1
ATOM 874 O O . ILE A 1 113 ? 3.375 -4.484 -11.321 1.00 96.62 113 ILE A O 1
ATOM 878 N N . LYS A 1 114 ? 2.901 -3.431 -13.230 1.00 94.94 114 LYS A N 1
ATOM 879 C CA . LYS A 1 114 ? 3.340 -4.504 -14.132 1.00 94.94 114 LYS A CA 1
ATOM 880 C C . LYS A 1 114 ? 4.011 -3.899 -15.363 1.00 94.94 114 LYS A C 1
ATOM 882 O O . LYS A 1 114 ? 3.633 -2.810 -15.791 1.00 94.94 114 LYS A O 1
ATOM 887 N N . ILE A 1 115 ? 4.988 -4.602 -15.925 1.00 92.94 115 ILE A N 1
ATOM 888 C CA . ILE A 1 115 ? 5.584 -4.230 -17.213 1.00 92.94 115 ILE A CA 1
ATOM 889 C C . ILE A 1 115 ? 4.553 -4.492 -18.313 1.00 92.94 115 ILE A C 1
ATOM 891 O O . ILE A 1 115 ? 3.797 -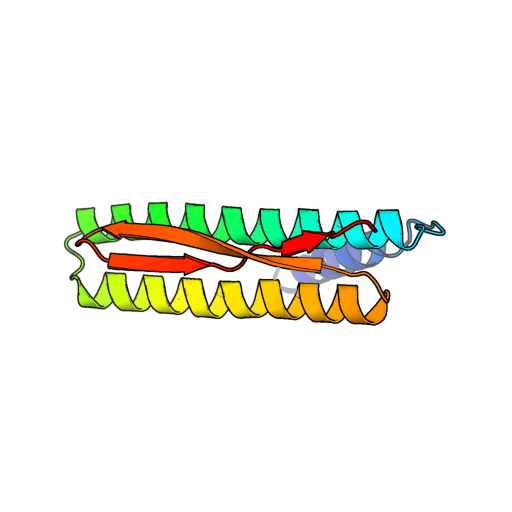5.464 -18.240 1.00 92.94 115 ILE A O 1
ATOM 895 N N . VAL A 1 116 ? 4.502 -3.601 -19.299 1.00 89.94 116 VAL A N 1
ATOM 896 C CA . VAL A 1 116 ? 3.770 -3.820 -20.545 1.00 89.94 116 VAL A CA 1
ATOM 897 C C . VAL A 1 116 ? 4.824 -4.055 -21.615 1.00 89.94 116 VAL A C 1
ATOM 899 O O . VAL A 1 116 ? 5.490 -3.111 -22.033 1.00 89.94 116 VAL A O 1
ATOM 902 N N . ASP A 1 117 ? 5.002 -5.315 -22.001 1.00 73.12 117 ASP A N 1
ATOM 903 C CA . ASP A 1 117 ? 5.814 -5.658 -23.166 1.00 73.12 117 ASP A CA 1
ATOM 904 C C . ASP A 1 117 ? 5.015 -5.344 -24.436 1.00 73.12 117 ASP A C 1
ATOM 906 O O . ASP A 1 117 ? 3.860 -5.767 -24.562 1.00 73.12 117 ASP A O 1
ATOM 910 N N . ASP A 1 118 ? 5.632 -4.594 -25.350 1.00 55.69 118 ASP A N 1
ATOM 911 C CA . ASP A 1 118 ? 5.144 -4.395 -26.722 1.00 55.69 118 ASP A CA 1
ATOM 912 C C . ASP A 1 118 ? 5.457 -5.611 -27.616 1.00 55.69 118 ASP A C 1
ATOM 914 O O . ASP A 1 118 ? 6.587 -6.153 -27.534 1.00 55.69 118 ASP A O 1
#